Protein AF-A0A2R8CKW8-F1 (afdb_monomer)

Solvent-accessible surface area (backbone atoms only — not comparable to full-atom values): 7630 Å² total; per-residue (Å²): 138,88,80,85,85,81,87,80,80,80,76,77,75,70,68,54,71,67,57,49,49,50,51,53,51,54,49,52,49,53,52,50,63,46,51,57,50,44,55,54,57,69,72,46,52,66,69,52,35,25,52,45,25,50,66,34,74,42,70,45,85,52,44,82,55,62,63,81,80,42,52,75,66,53,48,48,35,41,51,56,27,51,53,51,50,52,52,49,52,51,55,48,50,52,52,52,50,53,60,63,63,32,67,55,52,56,33,51,50,51,19,52,51,26,49,75,73,66,37,60,66,60,17,52,50,31,50,51,52,41,68,71,74,108

Organism: NCBI:txid2100822

Secondary structure (DSSP, 8-state):
----------------HHHHHHHHHHHHHHHHHHHHHHHHHHHS-HHHHHHHHHHTT--GGGGGS-STTS-HHHHHHHHHHHHHHHHHHHHHHHHHHHHHT-HHHHHHHHHHHHHHTT-HHHHHHHHHHHHHT-

Mean predicted aligned error: 13.7 Å

Foldseek 3Di:
DDDDDDPPPPPPPDPDPVVVVVVVVVVVVVVVLLVVLQVVLVPDDLVRLLVLCVLLVHDSVCSPPRLVPDDPSSSVSSVVSVVVVVVVVVVVVVVVVVVCVPLLNVLCVQLVVCVVVVNNVSNVVSVVVSVVVD

pLDDT: mean 84.18, std 14.37, range [38.81, 97.12]

Sequence (134 aa):
MASLALISDNSTSQPHPRAAFLAARDELRGRASGLDLAELWAELAPAERRMLLASANLDADLYSRPVDEMTPVGRRAIRDAVYRMSHYAERLTDRLHQRQAHPSVALAASARAALAEGDTTAALHFLNLIEQSR

Structure (mmCIF, N/CA/C/O backbone):
data_AF-A0A2R8CKW8-F1
#
_entry.id   AF-A0A2R8CKW8-F1
#
loop_
_atom_site.group_PDB
_atom_site.id
_atom_site.type_symbol
_atom_site.label_atom_id
_atom_site.label_alt_id
_atom_site.label_comp_id
_atom_site.label_asym_id
_atom_site.label_entity_id
_atom_site.label_seq_id
_atom_site.pdbx_PDB_ins_code
_atom_site.Cartn_x
_atom_site.Cartn_y
_atom_site.Cartn_z
_atom_site.occupancy
_atom_site.B_iso_or_equiv
_atom_site.auth_seq_id
_atom_site.auth_comp_id
_atom_site.auth_asym_id
_atom_site.auth_atom_id
_atom_site.pdbx_PDB_model_num
ATOM 1 N N . MET A 1 1 ? 52.738 33.402 -43.982 1.00 44.84 1 MET A N 1
ATOM 2 C CA . MET A 1 1 ? 52.862 32.087 -43.321 1.00 44.84 1 MET A CA 1
ATOM 3 C C . MET A 1 1 ? 52.029 32.099 -42.053 1.00 44.84 1 MET A C 1
ATOM 5 O O . MET A 1 1 ? 52.514 32.497 -41.005 1.00 44.84 1 MET A O 1
ATOM 9 N N . ALA A 1 2 ? 50.746 31.768 -42.195 1.00 47.16 2 ALA A N 1
ATOM 10 C CA . ALA A 1 2 ? 49.826 31.604 -41.079 1.00 47.16 2 ALA A CA 1
ATOM 11 C C . ALA A 1 2 ? 49.943 30.176 -40.533 1.00 47.16 2 ALA A C 1
ATOM 13 O O . ALA A 1 2 ? 50.017 29.243 -41.330 1.00 47.16 2 ALA A O 1
ATOM 14 N N . SER A 1 3 ? 49.970 30.023 -39.210 1.00 38.81 3 SER A N 1
ATOM 15 C CA . SER A 1 3 ? 48.976 29.227 -38.478 1.00 38.81 3 SER A CA 1
ATOM 16 C C . SER A 1 3 ? 49.346 29.114 -36.999 1.00 38.81 3 SER A C 1
ATOM 18 O O . SER A 1 3 ? 50.400 28.607 -36.629 1.00 38.81 3 SER A O 1
ATOM 20 N N . LEU A 1 4 ? 48.426 29.644 -36.192 1.00 51.53 4 LEU A N 1
ATOM 21 C CA . LEU A 1 4 ? 48.239 29.435 -34.760 1.00 51.53 4 LEU A CA 1
ATOM 22 C C . LEU A 1 4 ? 47.893 27.968 -34.427 1.00 51.53 4 LEU A C 1
ATOM 24 O O . LEU A 1 4 ? 47.486 27.211 -35.305 1.00 51.53 4 LEU A O 1
ATOM 28 N N . ALA A 1 5 ? 47.881 27.696 -33.114 1.00 55.12 5 ALA A N 1
ATOM 29 C CA . ALA A 1 5 ? 47.387 26.516 -32.388 1.00 55.12 5 ALA A CA 1
ATOM 30 C C . ALA A 1 5 ? 48.486 25.465 -32.131 1.00 55.12 5 ALA A C 1
ATOM 32 O O . ALA A 1 5 ? 49.170 25.026 -33.041 1.00 55.12 5 ALA A O 1
ATOM 33 N N . LEU A 1 6 ? 48.762 25.059 -30.891 1.00 46.19 6 LEU A N 1
ATOM 34 C CA . LEU A 1 6 ? 47.809 24.515 -29.927 1.00 46.19 6 LEU A CA 1
ATOM 35 C C . LEU A 1 6 ? 48.268 24.767 -28.480 1.00 46.19 6 LEU A C 1
ATOM 37 O O . LEU A 1 6 ? 49.260 24.197 -28.034 1.00 46.19 6 LEU A O 1
ATOM 41 N N . ILE A 1 7 ? 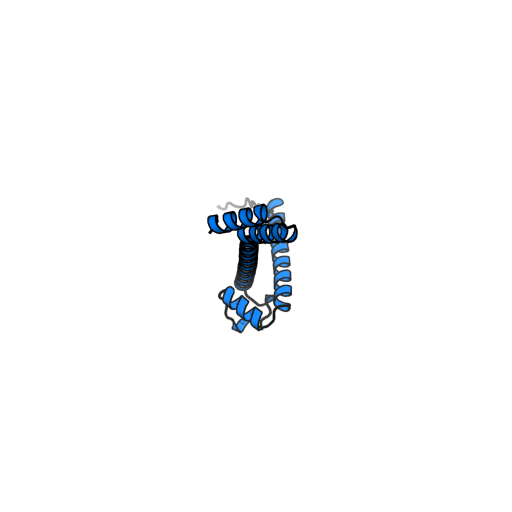47.492 25.540 -27.719 1.00 49.00 7 ILE A N 1
ATOM 42 C CA . ILE A 1 7 ? 47.391 25.338 -26.270 1.00 49.00 7 ILE A CA 1
ATOM 43 C C . ILE A 1 7 ? 46.220 24.374 -26.101 1.00 49.00 7 ILE A C 1
ATOM 45 O O . ILE A 1 7 ? 45.059 24.771 -26.157 1.00 49.00 7 ILE A O 1
ATOM 49 N N . SER A 1 8 ? 46.536 23.083 -26.018 1.00 50.12 8 SER A N 1
ATOM 50 C CA . SER A 1 8 ? 45.557 22.043 -25.722 1.00 50.12 8 SER A CA 1
ATOM 51 C C . SER A 1 8 ? 45.391 21.985 -24.209 1.00 50.12 8 SER A C 1
ATOM 53 O O . SER A 1 8 ? 46.095 21.248 -23.523 1.00 50.12 8 SER A O 1
ATOM 55 N N . ASP A 1 9 ? 44.486 22.806 -23.686 1.00 46.28 9 ASP A N 1
ATOM 56 C CA . ASP A 1 9 ? 44.046 22.733 -22.297 1.00 46.28 9 ASP A CA 1
ATOM 57 C C . ASP A 1 9 ? 43.113 21.518 -22.154 1.00 46.28 9 ASP A C 1
ATOM 59 O O . ASP A 1 9 ? 41.892 21.606 -22.276 1.00 46.28 9 ASP A O 1
ATOM 63 N N . ASN A 1 10 ? 43.704 20.327 -22.011 1.00 51.78 10 ASN A N 1
ATOM 64 C CA . ASN A 1 10 ? 42.971 19.093 -21.732 1.00 51.78 10 ASN A CA 1
ATOM 65 C C . ASN A 1 10 ? 42.643 19.027 -20.236 1.00 51.78 10 ASN A C 1
ATOM 67 O O . ASN A 1 10 ? 43.155 18.189 -19.494 1.00 51.78 10 ASN A O 1
ATOM 71 N N . SER A 1 11 ? 41.794 19.947 -19.791 1.00 49.16 11 SER A N 1
ATOM 72 C CA . SER A 1 11 ? 41.218 19.939 -18.454 1.00 49.16 11 SER A CA 1
ATOM 73 C C . SER A 1 11 ? 40.088 18.908 -18.398 1.00 49.16 11 SER A C 1
ATOM 75 O O . SER A 1 11 ? 38.905 19.238 -18.462 1.00 49.16 11 SER A O 1
ATOM 77 N N . THR A 1 12 ? 40.434 17.624 -18.275 1.00 54.72 12 THR A N 1
ATOM 78 C CA . THR A 1 12 ? 39.478 16.605 -17.822 1.00 54.72 12 THR A CA 1
ATOM 79 C C . THR A 1 12 ? 39.121 16.920 -16.372 1.00 54.72 12 THR A C 1
ATOM 81 O O . THR A 1 12 ? 39.841 16.523 -15.454 1.00 54.72 12 THR A O 1
ATOM 84 N N . SER A 1 13 ? 38.038 17.672 -16.153 1.00 58.31 13 SER A N 1
ATOM 85 C CA . SER A 1 13 ? 37.461 17.870 -14.824 1.00 58.31 13 SER A CA 1
ATOM 86 C C . SER A 1 13 ? 37.096 16.509 -14.244 1.00 58.31 13 SER A C 1
ATOM 88 O O . SER A 1 13 ? 36.042 15.953 -14.554 1.00 58.31 13 SER A O 1
ATOM 90 N N . GLN A 1 14 ? 37.967 15.960 -13.395 1.00 61.06 14 GLN A N 1
ATOM 91 C CA . GLN A 1 14 ? 37.558 14.883 -12.508 1.00 61.06 14 GLN A CA 1
ATOM 92 C C . GLN A 1 14 ? 36.349 15.388 -11.712 1.00 61.06 14 GLN A C 1
ATOM 94 O O . GLN A 1 14 ? 36.413 16.488 -11.149 1.00 61.06 14 GLN A O 1
ATOM 99 N N . PRO A 1 15 ? 35.233 14.638 -11.675 1.00 64.25 15 PRO A N 1
ATOM 100 C CA . PRO A 1 15 ? 34.104 15.025 -10.852 1.00 64.25 15 PRO A CA 1
ATOM 101 C C . PRO A 1 15 ? 34.595 15.164 -9.413 1.00 64.25 15 PRO A C 1
ATOM 103 O O . PRO A 1 15 ? 35.251 14.267 -8.884 1.00 64.25 15 PRO A O 1
ATOM 106 N N . HIS A 1 16 ? 34.297 16.308 -8.791 1.00 78.62 16 HIS A N 1
ATOM 107 C CA . HIS A 1 16 ? 34.651 16.581 -7.401 1.00 78.62 16 HIS A CA 1
ATOM 108 C C . HIS A 1 16 ? 34.298 15.353 -6.534 1.00 78.62 16 HIS A C 1
ATOM 110 O O . HIS A 1 16 ? 33.195 14.825 -6.700 1.00 78.62 16 HIS A O 1
ATOM 116 N N . PRO A 1 17 ? 35.149 14.898 -5.595 1.00 83.38 17 PRO A N 1
ATOM 117 C CA . PRO A 1 17 ? 34.963 13.627 -4.878 1.00 83.38 17 PRO A CA 1
ATOM 118 C C . PRO A 1 17 ? 33.559 13.429 -4.282 1.00 83.38 17 PRO A C 1
ATOM 120 O O . PRO A 1 17 ? 32.991 12.340 -4.321 1.00 83.38 17 PRO A O 1
ATOM 123 N N . ARG A 1 18 ? 32.943 14.520 -3.806 1.00 81.69 18 ARG A N 1
ATOM 124 C CA . ARG A 1 18 ? 31.542 14.547 -3.354 1.00 81.69 18 ARG A CA 1
ATOM 125 C C . ARG A 1 18 ? 30.528 14.202 -4.454 1.00 81.69 18 ARG A C 1
ATOM 127 O O . ARG A 1 18 ? 29.594 13.460 -4.184 1.00 81.69 18 ARG A O 1
ATOM 134 N N . ALA A 1 19 ? 30.675 14.744 -5.660 1.00 87.88 19 ALA A N 1
ATOM 135 C CA . ALA A 1 19 ? 29.780 14.464 -6.783 1.00 87.88 19 ALA A CA 1
ATOM 136 C C . ALA A 1 19 ? 29.885 12.997 -7.226 1.00 87.88 19 ALA A C 1
ATOM 138 O O . ALA A 1 19 ? 28.859 12.353 -7.423 1.00 87.88 19 ALA A O 1
ATOM 139 N N . ALA A 1 20 ? 31.104 12.450 -7.288 1.00 82.12 20 ALA A N 1
ATOM 140 C CA . ALA A 1 20 ? 31.323 11.033 -7.579 1.00 82.12 20 ALA A CA 1
ATOM 141 C C . ALA A 1 20 ? 30.687 10.120 -6.512 1.00 82.12 20 ALA A C 1
ATOM 143 O O . ALA A 1 20 ? 29.999 9.159 -6.848 1.00 82.12 20 ALA A O 1
ATOM 144 N N . PHE A 1 21 ? 30.836 10.460 -5.227 1.00 86.00 21 PHE A N 1
ATOM 145 C CA . PHE A 1 21 ? 30.184 9.735 -4.133 1.00 86.00 21 PHE A CA 1
ATOM 146 C C . PHE A 1 21 ? 28.652 9.801 -4.206 1.00 86.00 21 PHE A C 1
ATOM 148 O O . PHE A 1 21 ? 27.986 8.785 -4.022 1.00 86.00 21 PHE A O 1
ATOM 155 N N . LEU A 1 22 ? 28.079 10.979 -4.477 1.00 87.44 22 LEU A N 1
ATOM 156 C CA . LEU A 1 22 ? 26.628 11.132 -4.620 1.00 87.44 22 LEU A CA 1
ATOM 157 C C . LEU A 1 22 ? 26.097 10.304 -5.795 1.00 87.44 22 LEU A C 1
ATOM 159 O O . LEU A 1 22 ? 25.103 9.608 -5.620 1.00 87.44 22 LEU A O 1
ATOM 163 N N . ALA A 1 23 ? 26.795 10.301 -6.933 1.00 87.31 23 ALA A N 1
ATOM 164 C CA . ALA A 1 23 ? 26.438 9.475 -8.082 1.00 87.31 23 ALA A CA 1
ATOM 165 C C . ALA A 1 23 ? 26.470 7.974 -7.746 1.00 87.31 23 ALA A C 1
ATOM 167 O O . ALA A 1 23 ? 25.498 7.272 -8.011 1.00 87.31 23 ALA A O 1
ATOM 168 N N . ALA A 1 24 ? 27.532 7.495 -7.089 1.00 83.00 24 ALA A N 1
ATOM 169 C CA . ALA A 1 24 ? 27.638 6.098 -6.664 1.00 83.00 24 ALA A CA 1
ATOM 170 C C . ALA A 1 24 ? 26.548 5.717 -5.647 1.00 83.00 24 ALA A C 1
ATOM 172 O O . ALA A 1 24 ? 25.959 4.640 -5.718 1.00 83.00 24 ALA A O 1
ATOM 173 N N . ARG A 1 25 ? 26.235 6.613 -4.705 1.00 88.00 25 ARG A N 1
ATOM 174 C CA . ARG A 1 25 ? 25.150 6.409 -3.740 1.00 88.00 25 ARG A CA 1
ATOM 175 C C . ARG A 1 25 ? 23.796 6.319 -4.438 1.00 88.00 25 ARG A C 1
ATOM 177 O O . ARG A 1 25 ? 22.993 5.459 -4.085 1.00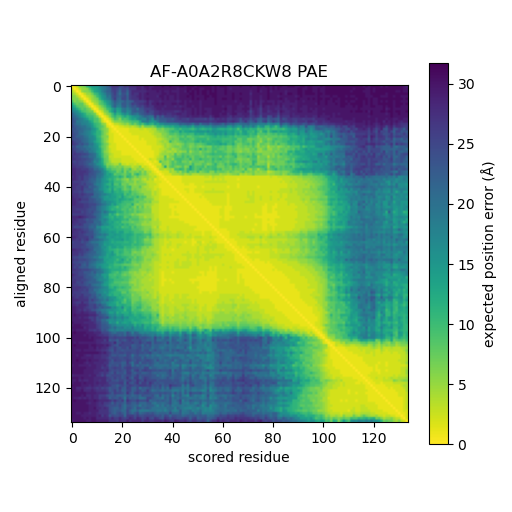 88.00 25 ARG A O 1
ATOM 184 N N . ASP A 1 26 ? 23.533 7.207 -5.386 1.00 86.44 26 ASP A N 1
ATOM 185 C CA . ASP A 1 26 ? 22.265 7.247 -6.109 1.00 86.44 26 ASP A CA 1
ATOM 186 C C . ASP A 1 26 ? 22.124 6.024 -7.034 1.00 86.44 26 ASP A C 1
ATOM 188 O O . ASP A 1 26 ? 21.039 5.448 -7.124 1.00 86.44 26 ASP A O 1
ATOM 192 N N . GLU A 1 27 ? 23.225 5.544 -7.618 1.00 83.62 27 GLU A N 1
ATOM 193 C CA . GLU A 1 27 ? 23.284 4.277 -8.351 1.00 83.62 27 GLU A CA 1
ATOM 194 C C . GLU A 1 27 ? 22.968 3.075 -7.449 1.00 83.62 27 GLU A C 1
ATOM 196 O O . GLU A 1 27 ? 22.079 2.281 -7.765 1.00 83.62 27 GLU A O 1
ATOM 201 N N . LEU A 1 28 ? 23.654 2.943 -6.308 1.00 80.44 28 LEU A N 1
ATOM 202 C CA . LEU A 1 28 ? 23.425 1.851 -5.357 1.00 80.44 28 LEU A CA 1
ATOM 203 C C . LEU A 1 28 ? 21.994 1.867 -4.817 1.00 80.44 28 LEU A C 1
ATOM 205 O O . LEU A 1 28 ? 21.350 0.821 -4.749 1.00 80.44 28 LEU A O 1
ATOM 209 N N . ARG A 1 29 ? 21.468 3.055 -4.500 1.00 77.31 29 ARG A N 1
ATOM 210 C CA . ARG A 1 29 ? 20.064 3.235 -4.117 1.00 77.31 29 ARG A CA 1
ATOM 211 C C . ARG A 1 29 ? 19.127 2.801 -5.241 1.00 77.31 29 ARG A C 1
ATOM 213 O O . ARG A 1 29 ? 18.158 2.104 -4.973 1.00 77.31 29 ARG A O 1
ATOM 220 N N . GLY A 1 30 ? 19.422 3.163 -6.488 1.00 76.56 30 GLY A N 1
ATOM 221 C CA . GLY A 1 30 ? 18.646 2.740 -7.652 1.00 76.56 30 GLY A CA 1
ATOM 222 C C . GLY A 1 30 ? 18.599 1.219 -7.822 1.00 76.56 30 GLY A C 1
ATOM 223 O O . GLY A 1 30 ? 17.530 0.682 -8.114 1.00 76.56 30 GLY A O 1
ATOM 224 N N . ARG A 1 31 ? 19.725 0.527 -7.595 1.00 72.31 31 ARG A N 1
ATOM 225 C CA . ARG A 1 31 ? 19.805 -0.944 -7.624 1.00 72.31 31 ARG A CA 1
ATOM 226 C C . ARG A 1 31 ? 19.001 -1.576 -6.488 1.00 72.31 31 ARG A C 1
ATOM 228 O O . ARG A 1 31 ? 18.165 -2.429 -6.764 1.00 72.31 31 ARG A O 1
ATOM 235 N N . ALA A 1 32 ? 19.197 -1.116 -5.250 1.00 67.50 32 ALA A N 1
ATOM 236 C CA . ALA A 1 32 ? 18.470 -1.618 -4.081 1.00 67.50 32 ALA A CA 1
ATOM 237 C C . ALA A 1 32 ? 16.950 -1.442 -4.244 1.00 67.50 32 ALA A C 1
ATOM 239 O O . ALA A 1 32 ? 16.208 -2.412 -4.199 1.00 67.50 32 ALA A O 1
ATOM 240 N N . SER A 1 33 ? 16.493 -0.243 -4.618 1.00 74.56 33 SER A N 1
ATOM 241 C CA . SER A 1 33 ? 15.071 0.020 -4.892 1.00 74.56 33 SER A CA 1
ATOM 242 C C . SER A 1 33 ? 14.517 -0.712 -6.125 1.00 74.56 33 SER A C 1
ATOM 244 O O . SER A 1 33 ? 13.313 -0.657 -6.395 1.00 74.56 33 SER A O 1
ATOM 246 N N . GLY A 1 34 ? 15.378 -1.295 -6.959 1.00 77.12 34 GLY A N 1
ATOM 247 C CA . GLY A 1 34 ? 14.992 -2.214 -8.027 1.00 77.12 34 GLY A CA 1
ATOM 248 C C . GLY A 1 34 ? 14.751 -3.624 -7.495 1.00 77.12 34 GLY A C 1
ATOM 249 O O . GLY A 1 34 ? 13.730 -4.214 -7.835 1.00 77.12 34 GLY A O 1
ATOM 250 N N . LEU A 1 35 ? 15.652 -4.113 -6.638 1.00 72.19 35 LEU A N 1
ATOM 251 C CA . LEU A 1 35 ? 15.551 -5.416 -5.974 1.00 72.19 35 LEU A CA 1
ATOM 252 C C . LEU A 1 35 ? 14.315 -5.488 -5.071 1.00 72.19 35 LEU A C 1
ATOM 254 O O . LEU A 1 35 ? 13.494 -6.377 -5.271 1.00 72.19 35 LEU A O 1
ATOM 258 N N . ASP A 1 36 ? 14.097 -4.485 -4.213 1.00 86.62 36 ASP A N 1
ATOM 259 C CA . ASP A 1 36 ? 12.929 -4.435 -3.315 1.00 86.62 36 ASP A CA 1
ATOM 260 C C . ASP A 1 36 ? 11.602 -4.504 -4.093 1.00 86.62 36 ASP A C 1
ATOM 262 O O . ASP A 1 36 ? 10.636 -5.146 -3.684 1.00 86.62 36 ASP A O 1
ATOM 266 N N . LEU A 1 37 ? 11.545 -3.835 -5.252 1.00 91.12 37 LEU A N 1
ATOM 267 C CA . LEU A 1 37 ? 10.351 -3.838 -6.093 1.00 91.12 37 LEU A CA 1
ATOM 268 C C . LEU A 1 37 ? 10.149 -5.189 -6.791 1.00 91.12 37 LEU A C 1
ATOM 270 O O . LEU A 1 37 ? 9.007 -5.601 -6.974 1.00 91.12 37 LEU A O 1
ATOM 274 N N . ALA A 1 38 ? 11.228 -5.856 -7.203 1.00 92.75 38 ALA A N 1
ATOM 275 C CA . ALA A 1 38 ? 11.161 -7.175 -7.823 1.00 92.75 38 ALA A CA 1
ATOM 276 C C . ALA A 1 38 ? 10.693 -8.247 -6.836 1.00 92.75 38 ALA A C 1
ATOM 278 O O . ALA A 1 38 ? 9.836 -9.055 -7.194 1.00 92.75 38 ALA A O 1
ATOM 279 N N . GLU A 1 39 ? 11.193 -8.207 -5.602 1.00 92.50 39 GLU A N 1
ATOM 280 C CA . GLU A 1 39 ? 10.763 -9.092 -4.516 1.00 92.50 39 GLU A CA 1
ATOM 281 C C . GLU A 1 39 ? 9.277 -8.895 -4.206 1.00 92.50 39 GLU A C 1
ATOM 283 O O . GLU A 1 39 ? 8.498 -9.840 -4.331 1.00 92.50 39 GLU A O 1
ATOM 288 N N . LEU A 1 40 ? 8.851 -7.650 -3.954 1.00 92.44 40 LEU A N 1
ATOM 289 C CA . LEU A 1 40 ? 7.437 -7.333 -3.741 1.00 92.44 40 LEU A CA 1
ATOM 290 C C . LEU A 1 40 ? 6.572 -7.804 -4.917 1.00 92.44 40 LEU A C 1
ATOM 292 O O . LEU A 1 40 ? 5.526 -8.417 -4.727 1.00 92.44 40 LEU A O 1
ATOM 296 N N . TRP A 1 41 ? 6.996 -7.531 -6.153 1.00 95.19 41 TRP A N 1
ATOM 297 C CA . TRP A 1 41 ? 6.242 -7.930 -7.339 1.00 95.19 41 TRP A CA 1
ATOM 298 C C . TRP A 1 41 ? 6.075 -9.449 -7.438 1.00 95.19 41 TRP A C 1
ATOM 300 O O . TRP A 1 41 ? 4.999 -9.920 -7.816 1.00 95.19 41 TRP A O 1
ATOM 310 N N . ALA A 1 42 ? 7.111 -10.216 -7.091 1.00 94.38 42 ALA A N 1
ATOM 311 C CA . ALA A 1 42 ? 7.081 -11.673 -7.099 1.00 94.38 42 ALA A CA 1
ATOM 312 C C . ALA A 1 42 ? 6.076 -12.243 -6.085 1.00 94.38 42 ALA A C 1
ATOM 314 O O . ALA A 1 42 ? 5.402 -13.220 -6.409 1.00 94.38 42 ALA A O 1
ATOM 315 N N . GLU A 1 43 ? 5.923 -11.602 -4.925 1.00 94.88 43 GLU A N 1
ATOM 316 C CA . GLU A 1 43 ? 4.987 -12.009 -3.866 1.00 94.88 43 GLU A CA 1
ATOM 317 C C . GLU A 1 43 ? 3.518 -11.709 -4.195 1.00 94.88 43 GLU A C 1
ATOM 319 O O . GLU A 1 43 ? 2.626 -12.433 -3.752 1.00 94.88 43 GLU A O 1
ATOM 324 N N . LEU A 1 44 ? 3.249 -10.675 -4.999 1.00 95.50 44 LEU A N 1
ATOM 325 C CA . LEU A 1 44 ? 1.882 -10.280 -5.346 1.00 95.50 44 LEU A CA 1
ATOM 326 C C . LEU A 1 44 ? 1.190 -11.302 -6.258 1.00 95.50 44 LEU A C 1
ATOM 328 O O . LEU A 1 44 ? 1.709 -11.692 -7.312 1.00 95.50 44 LEU A O 1
ATOM 332 N N . ALA A 1 45 ? -0.053 -11.638 -5.923 1.00 96.31 45 ALA A N 1
ATOM 333 C CA . ALA A 1 45 ? -0.933 -12.426 -6.769 1.00 96.31 45 ALA A CA 1
ATOM 334 C C . ALA A 1 45 ? -1.317 -11.655 -8.053 1.00 96.31 45 ALA A C 1
ATOM 336 O O . ALA A 1 45 ? -1.357 -10.420 -8.067 1.00 96.31 45 ALA A O 1
ATOM 337 N N . PRO A 1 46 ? -1.702 -12.344 -9.147 1.00 95.62 46 PRO A N 1
ATOM 338 C CA . PRO A 1 46 ? -2.070 -11.688 -10.406 1.00 95.62 46 PRO A CA 1
ATOM 339 C C . PRO A 1 46 ? -3.154 -10.607 -10.279 1.00 95.62 46 PRO A C 1
ATOM 341 O O . PRO A 1 46 ? -3.111 -9.600 -10.981 1.00 95.62 46 PRO A O 1
ATOM 344 N N . ALA A 1 47 ? -4.136 -10.800 -9.395 1.00 96.06 47 ALA A N 1
ATOM 345 C CA . ALA A 1 47 ? -5.179 -9.805 -9.148 1.00 96.06 47 ALA A CA 1
ATOM 346 C C . ALA A 1 47 ? -4.619 -8.530 -8.492 1.00 96.06 47 ALA A C 1
ATOM 348 O O . ALA A 1 47 ? -4.973 -7.422 -8.893 1.00 96.06 47 ALA A O 1
ATOM 349 N N . GLU A 1 48 ? -3.699 -8.682 -7.542 1.00 95.69 48 GLU A N 1
ATOM 350 C CA . GLU A 1 48 ? -3.060 -7.571 -6.835 1.00 95.69 48 GLU A CA 1
ATOM 351 C C . GLU A 1 48 ? -2.132 -6.791 -7.765 1.00 95.69 48 GLU A C 1
ATOM 353 O O . GLU A 1 48 ? -2.155 -5.561 -7.768 1.00 95.69 48 GLU A O 1
ATOM 358 N N . ARG A 1 49 ? -1.398 -7.488 -8.643 1.00 96.81 49 ARG A N 1
ATOM 359 C CA . ARG A 1 49 ? -0.592 -6.853 -9.696 1.00 96.81 49 ARG A CA 1
ATOM 360 C C . ARG A 1 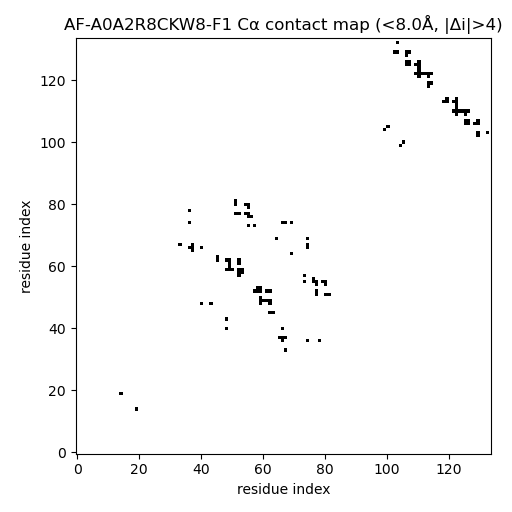49 ? -1.446 -5.998 -10.629 1.00 96.81 49 ARG A C 1
ATOM 362 O O . ARG A 1 49 ? -1.081 -4.860 -10.904 1.00 96.81 49 ARG A O 1
ATOM 369 N N . ARG A 1 50 ? -2.605 -6.497 -11.079 1.00 97.12 50 ARG A N 1
ATOM 370 C CA . ARG A 1 50 ? -3.540 -5.713 -11.913 1.00 97.12 50 ARG A CA 1
ATOM 371 C C . ARG A 1 50 ? -4.057 -4.475 -11.186 1.00 97.12 50 ARG A C 1
ATOM 373 O O . ARG A 1 50 ? -4.082 -3.395 -11.769 1.00 97.12 50 ARG A O 1
ATOM 380 N N . MET A 1 51 ? -4.434 -4.617 -9.915 1.00 96.00 51 MET A N 1
ATOM 381 C CA . MET A 1 51 ? -4.863 -3.486 -9.088 1.00 96.00 51 MET A CA 1
ATOM 382 C C . MET A 1 51 ? -3.747 -2.444 -8.943 1.00 96.00 51 MET A C 1
ATOM 384 O O . MET A 1 51 ? -3.995 -1.245 -9.075 1.00 96.00 51 MET A O 1
ATOM 388 N N . LEU A 1 52 ? -2.514 -2.892 -8.707 1.00 95.38 52 LEU A N 1
ATOM 389 C CA . LEU A 1 52 ? -1.364 -2.011 -8.558 1.00 95.38 52 LEU A CA 1
ATOM 390 C C . LEU A 1 52 ? -1.033 -1.277 -9.865 1.00 95.38 52 LEU A C 1
ATOM 392 O O . LEU A 1 52 ? -0.788 -0.072 -9.837 1.00 95.38 52 LEU A O 1
ATOM 396 N N . LEU A 1 53 ? -1.098 -1.964 -11.010 1.00 97.12 53 LEU A N 1
ATOM 397 C CA . LEU A 1 53 ? -0.938 -1.357 -12.337 1.00 97.12 53 LEU A CA 1
ATOM 398 C C . LEU A 1 53 ? -2.010 -0.302 -12.609 1.00 97.12 53 LEU A C 1
ATOM 400 O O . LEU A 1 53 ? -1.675 0.810 -13.012 1.00 97.12 53 LEU A O 1
ATOM 404 N N . ALA A 1 54 ? -3.274 -0.599 -12.301 1.00 96.31 54 ALA A N 1
ATOM 405 C CA . ALA A 1 54 ? -4.360 0.369 -12.424 1.00 96.31 54 ALA A CA 1
ATOM 406 C C . ALA A 1 54 ? -4.127 1.605 -11.532 1.00 96.31 54 ALA A C 1
ATOM 408 O O . ALA A 1 54 ? -4.272 2.737 -11.988 1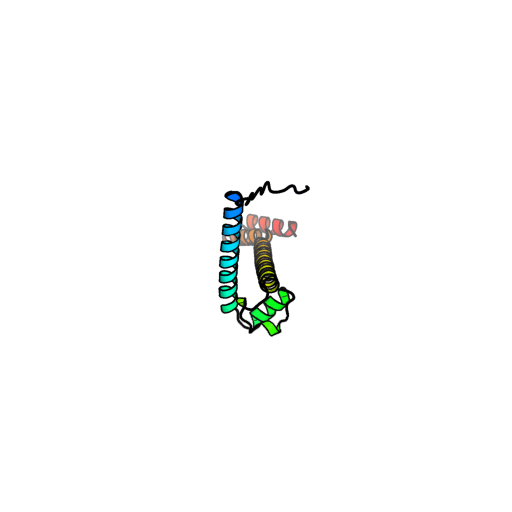.00 96.31 54 ALA A O 1
ATOM 409 N N . SER A 1 55 ? -3.683 1.409 -10.285 1.00 95.00 55 SER A N 1
ATOM 410 C CA . SER A 1 55 ? -3.319 2.498 -9.358 1.00 95.00 55 SER A CA 1
ATOM 411 C C . SER A 1 55 ? -2.119 3.327 -9.844 1.00 95.00 55 SER A C 1
ATOM 413 O O . SER A 1 55 ? -2.023 4.529 -9.572 1.00 95.00 55 SER A O 1
ATOM 415 N N . ALA A 1 56 ? -1.210 2.705 -10.596 1.00 96.12 56 ALA A N 1
ATOM 416 C CA . ALA A 1 56 ? -0.085 3.353 -11.263 1.00 96.12 56 ALA A CA 1
ATOM 417 C C . ALA A 1 56 ? -0.460 4.006 -12.609 1.00 96.12 56 ALA A C 1
ATOM 419 O O . ALA A 1 56 ? 0.408 4.606 -13.241 1.00 96.12 56 ALA A O 1
ATOM 420 N N . ASN A 1 57 ? -1.728 3.920 -13.034 1.00 96.75 57 ASN A N 1
ATOM 421 C CA . ASN A 1 57 ? -2.209 4.345 -14.352 1.00 96.75 57 ASN A CA 1
ATOM 422 C 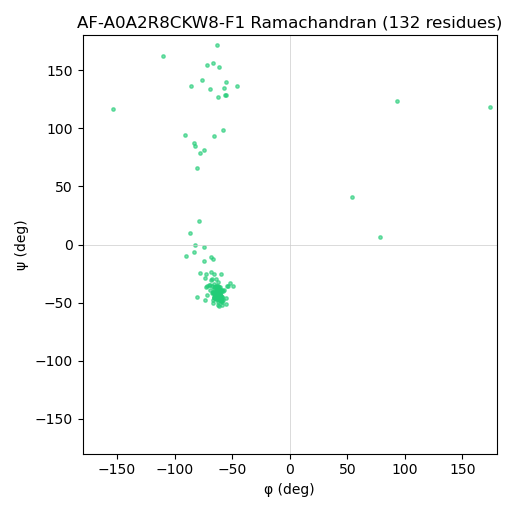C . ASN A 1 57 ? -1.423 3.696 -15.510 1.00 96.75 57 ASN A C 1
ATOM 424 O O . ASN A 1 57 ? -1.063 4.348 -16.491 1.00 96.75 57 ASN A O 1
ATOM 428 N N . LEU A 1 58 ? -1.114 2.409 -15.352 1.00 96.12 58 LEU A N 1
ATOM 429 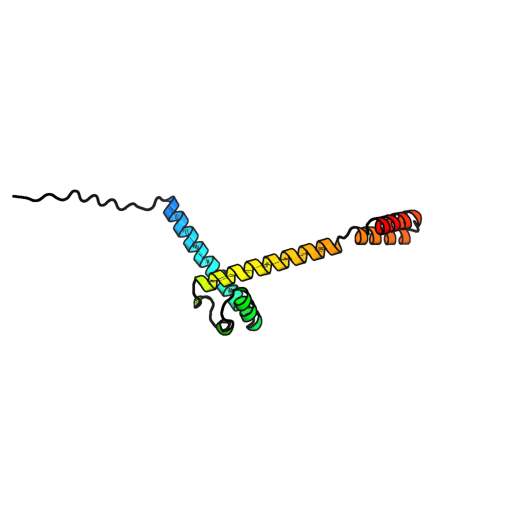C CA . LEU A 1 58 ? -0.470 1.557 -16.345 1.00 96.12 58 LEU A CA 1
ATOM 430 C C . LEU A 1 58 ? -1.468 0.524 -16.874 1.00 96.12 58 LEU A C 1
ATOM 432 O O . LEU A 1 58 ? -2.488 0.241 -16.247 1.00 96.12 58 LEU A O 1
ATOM 436 N N . ASP A 1 59 ? -1.143 -0.058 -18.024 1.00 95.62 59 ASP A N 1
ATOM 437 C CA . ASP A 1 59 ? -1.931 -1.135 -18.614 1.00 95.62 59 ASP A CA 1
ATOM 438 C C . ASP A 1 59 ? -1.959 -2.365 -17.688 1.00 95.62 59 ASP A C 1
ATOM 440 O O . ASP A 1 59 ? -0.916 -2.867 -17.256 1.00 95.62 59 ASP A O 1
ATOM 444 N N . ALA A 1 60 ? -3.165 -2.842 -17.375 1.00 92.50 60 ALA A N 1
ATOM 445 C CA . ALA A 1 60 ? -3.389 -3.980 -16.493 1.00 92.50 60 ALA A CA 1
ATOM 446 C C . ALA A 1 60 ? -2.908 -5.301 -17.108 1.00 92.50 60 ALA A C 1
ATOM 448 O O . ALA A 1 60 ? -2.567 -6.218 -16.357 1.00 92.50 60 ALA A O 1
ATOM 449 N N . ASP A 1 61 ? -2.808 -5.399 -18.437 1.00 92.75 61 ASP A N 1
ATOM 450 C CA . ASP A 1 61 ? -2.333 -6.601 -19.134 1.00 92.75 61 ASP A CA 1
ATOM 451 C C . ASP A 1 61 ? -0.837 -6.871 -18.897 1.00 92.75 61 ASP A C 1
ATOM 453 O O . ASP A 1 61 ? -0.337 -7.968 -19.148 1.00 92.75 61 ASP A O 1
ATOM 457 N N . LEU A 1 62 ? -0.117 -5.913 -18.303 1.00 93.62 62 LEU A N 1
ATOM 458 C CA . LEU A 1 62 ? 1.277 -6.069 -17.887 1.00 93.62 62 LEU A CA 1
ATOM 459 C C . LEU A 1 62 ? 1.448 -6.930 -16.622 1.00 93.62 62 LEU A C 1
ATOM 461 O O . LEU A 1 62 ? 2.581 -7.166 -16.210 1.00 93.62 62 LEU A O 1
ATOM 465 N N . TYR A 1 63 ? 0.369 -7.415 -15.996 1.00 94.50 63 TYR A N 1
ATOM 466 C CA . TYR A 1 63 ? 0.419 -8.124 -14.705 1.00 94.50 63 TYR A CA 1
ATOM 467 C C . TYR A 1 63 ? 1.282 -9.398 -14.710 1.00 94.50 63 TYR A C 1
ATOM 469 O O . TYR A 1 63 ? 1.759 -9.831 -13.658 1.00 94.50 63 TYR A O 1
ATOM 477 N N . SER A 1 64 ? 1.452 -10.026 -15.875 1.00 94.62 64 SER A N 1
ATOM 478 C CA . SER A 1 64 ? 2.275 -11.226 -16.038 1.00 94.62 64 SER A CA 1
ATOM 479 C C . SER A 1 64 ? 3.729 -10.913 -16.379 1.00 94.62 64 SER A C 1
ATOM 481 O O . SER A 1 64 ? 4.547 -11.830 -16.376 1.00 94.62 64 SER A O 1
ATOM 483 N N . ARG A 1 65 ? 4.063 -9.654 -16.693 1.00 94.00 65 ARG A N 1
ATOM 484 C CA . ARG A 1 65 ? 5.433 -9.271 -17.039 1.00 94.00 65 ARG A CA 1
ATOM 485 C C . ARG A 1 65 ? 6.307 -9.177 -15.784 1.00 94.00 65 ARG A C 1
ATOM 487 O O . ARG A 1 65 ? 5.839 -8.676 -14.753 1.00 94.00 65 ARG A O 1
ATOM 494 N N . PRO A 1 66 ? 7.571 -9.618 -15.864 1.00 92.19 66 PRO A N 1
ATOM 495 C CA . PRO A 1 66 ? 8.581 -9.283 -14.871 1.00 92.19 66 PRO A CA 1
ATOM 496 C C . PRO A 1 66 ? 8.708 -7.760 -14.716 1.00 92.19 66 PRO A C 1
ATOM 498 O O . PRO A 1 66 ? 8.614 -7.008 -15.689 1.00 92.19 66 PRO A O 1
ATOM 501 N N . VAL A 1 67 ? 8.874 -7.276 -13.484 1.00 92.19 67 VAL A N 1
ATOM 502 C CA . VAL A 1 67 ? 8.892 -5.826 -13.218 1.00 92.19 67 VAL A CA 1
ATOM 503 C C . VAL A 1 67 ? 10.178 -5.154 -13.712 1.00 92.19 67 VAL A C 1
ATOM 505 O O . VAL A 1 67 ? 10.180 -3.966 -14.028 1.00 92.19 67 VAL A O 1
ATOM 508 N N . ASP A 1 68 ? 11.272 -5.902 -13.820 1.00 90.00 68 ASP A N 1
ATOM 509 C CA . ASP A 1 68 ? 12.558 -5.479 -14.378 1.00 90.00 68 ASP A CA 1
ATOM 510 C C . ASP A 1 68 ? 12.493 -5.227 -15.893 1.00 90.00 68 ASP A C 1
ATOM 512 O O . ASP A 1 68 ? 13.140 -4.295 -16.377 1.00 90.00 68 ASP A O 1
ATOM 516 N N . GLU A 1 69 ? 11.630 -5.951 -16.611 1.00 92.94 69 GLU A N 1
ATOM 517 C CA . GLU A 1 69 ? 11.327 -5.713 -18.030 1.00 92.94 69 GLU A CA 1
ATOM 518 C C . GLU A 1 69 ? 10.439 -4.479 -18.266 1.00 92.94 69 GLU A C 1
ATOM 520 O O . GLU A 1 69 ? 10.323 -3.984 -19.391 1.00 92.94 69 GLU A O 1
ATOM 525 N N . MET A 1 70 ? 9.806 -3.938 -17.221 1.00 92.25 70 MET A N 1
ATOM 526 C CA . MET A 1 70 ? 9.029 -2.704 -17.340 1.00 92.25 70 MET A CA 1
ATOM 527 C C . MET A 1 70 ? 9.942 -1.493 -17.528 1.00 92.25 70 MET A C 1
ATOM 529 O O . MET A 1 70 ? 11.081 -1.463 -17.069 1.00 92.25 70 MET A O 1
ATOM 533 N N . THR A 1 71 ? 9.433 -0.435 -18.158 1.00 92.50 71 THR A N 1
ATOM 534 C CA . THR A 1 71 ? 10.220 0.790 -18.348 1.00 92.50 71 THR A CA 1
ATOM 535 C C . THR A 1 71 ? 10.609 1.416 -16.998 1.00 92.50 71 THR A C 1
ATOM 537 O O . THR A 1 71 ? 9.869 1.282 -16.017 1.00 92.50 71 THR A O 1
ATOM 540 N N . PRO A 1 72 ? 11.729 2.163 -16.907 1.00 89.88 72 PRO A N 1
ATOM 541 C CA . PRO A 1 72 ? 12.105 2.858 -15.672 1.00 89.88 72 PRO A CA 1
ATOM 542 C C . PRO A 1 72 ? 11.003 3.781 -15.131 1.00 89.88 72 PRO A C 1
ATOM 544 O O . PRO A 1 72 ? 10.806 3.871 -13.919 1.00 89.88 72 PRO A O 1
ATOM 547 N N . VAL A 1 73 ? 10.257 4.426 -16.037 1.00 91.19 73 VAL A N 1
ATOM 548 C CA . VAL A 1 73 ? 9.092 5.258 -15.707 1.00 91.19 73 VAL A CA 1
ATOM 549 C C . VAL A 1 73 ? 7.964 4.407 -15.124 1.00 91.19 73 VAL A C 1
ATOM 551 O O . VAL A 1 73 ? 7.422 4.770 -14.084 1.00 91.19 73 VAL A O 1
ATOM 554 N N . GLY A 1 74 ? 7.662 3.253 -15.726 1.00 93.50 74 GLY A N 1
ATOM 555 C CA . GLY A 1 74 ? 6.662 2.312 -15.215 1.00 93.50 74 GLY A CA 1
ATOM 556 C C . GLY A 1 74 ? 7.012 1.790 -13.822 1.00 93.50 74 GLY A C 1
ATOM 557 O O . GLY A 1 74 ? 6.200 1.891 -12.906 1.00 93.50 74 GLY A O 1
ATOM 558 N N . ARG A 1 75 ? 8.259 1.348 -13.606 1.00 94.31 75 ARG A N 1
ATOM 559 C CA . ARG A 1 75 ? 8.731 0.923 -12.276 1.00 94.31 75 ARG A CA 1
ATOM 560 C C . ARG A 1 75 ? 8.592 2.030 -11.235 1.00 94.31 75 ARG A C 1
ATOM 562 O O . ARG A 1 75 ? 8.218 1.765 -10.097 1.00 94.31 75 ARG A O 1
ATOM 569 N N . ARG A 1 76 ? 8.885 3.280 -11.605 1.00 92.31 76 ARG A N 1
ATOM 570 C CA . ARG A 1 76 ? 8.690 4.426 -10.710 1.00 92.31 76 ARG A CA 1
ATOM 571 C C . ARG A 1 76 ? 7.212 4.664 -10.398 1.00 92.31 76 ARG A C 1
ATOM 573 O O . ARG A 1 76 ? 6.886 4.806 -9.227 1.00 92.31 76 ARG A O 1
ATOM 580 N N . ALA A 1 77 ? 6.339 4.637 -11.402 1.00 94.75 77 ALA A N 1
ATOM 581 C CA . ALA A 1 77 ? 4.899 4.793 -11.206 1.00 94.75 77 ALA A CA 1
ATOM 582 C C . ALA A 1 77 ? 4.322 3.718 -10.269 1.00 94.75 77 ALA A C 1
ATOM 584 O O . ALA A 1 77 ? 3.505 4.035 -9.404 1.00 94.75 77 ALA A O 1
ATOM 585 N N . ILE A 1 78 ? 4.802 2.474 -10.383 1.00 94.69 78 ILE A N 1
ATOM 586 C CA . ILE A 1 78 ? 4.437 1.377 -9.478 1.00 94.69 78 ILE A CA 1
ATOM 587 C C . ILE A 1 78 ? 4.880 1.684 -8.044 1.00 94.69 78 ILE A C 1
ATOM 589 O O . ILE A 1 78 ? 4.063 1.583 -7.134 1.00 94.69 78 ILE A O 1
ATOM 593 N N . ARG A 1 79 ? 6.127 2.123 -7.821 1.00 94.00 79 ARG A N 1
ATOM 594 C CA . ARG A 1 79 ? 6.582 2.510 -6.468 1.00 94.00 79 ARG A CA 1
ATOM 595 C C . ARG A 1 79 ? 5.752 3.645 -5.882 1.00 94.00 79 ARG A C 1
ATOM 597 O O . ARG A 1 79 ? 5.359 3.572 -4.722 1.00 94.00 79 ARG A O 1
ATOM 604 N N . ASP A 1 80 ? 5.459 4.667 -6.680 1.00 93.94 80 ASP A N 1
ATOM 605 C CA . ASP A 1 80 ? 4.645 5.795 -6.233 1.00 93.94 80 ASP A CA 1
ATOM 606 C C . ASP A 1 80 ? 3.221 5.332 -5.871 1.00 93.94 80 ASP A C 1
ATOM 608 O O . ASP A 1 80 ? 2.631 5.834 -4.914 1.00 93.94 80 ASP A O 1
ATOM 612 N N . ALA A 1 81 ? 2.667 4.359 -6.604 1.00 95.31 81 ALA A N 1
ATOM 613 C CA . ALA A 1 81 ? 1.381 3.743 -6.289 1.00 95.31 81 ALA A CA 1
ATOM 614 C C . ALA A 1 81 ? 1.425 2.944 -4.979 1.00 95.31 81 ALA A C 1
ATOM 616 O O . ALA A 1 81 ? 0.565 3.169 -4.127 1.00 95.31 81 ALA A O 1
ATOM 617 N N . VAL A 1 82 ? 2.441 2.094 -4.779 1.00 93.75 82 VAL A N 1
ATOM 618 C CA . VAL A 1 82 ? 2.655 1.369 -3.511 1.00 93.75 82 VAL A CA 1
ATOM 619 C C . VAL A 1 82 ? 2.730 2.356 -2.348 1.00 93.75 82 VAL A C 1
ATOM 621 O O . VAL A 1 82 ? 1.974 2.230 -1.391 1.00 93.75 82 VAL A O 1
ATOM 624 N N . TYR A 1 83 ? 3.564 3.395 -2.461 1.00 92.56 83 TYR A N 1
ATOM 625 C CA . TYR A 1 83 ? 3.719 4.408 -1.417 1.00 92.56 83 TYR A CA 1
ATOM 626 C C . TYR A 1 83 ? 2.393 5.099 -1.071 1.00 92.56 83 TYR A C 1
ATOM 628 O O . TYR A 1 83 ? 2.032 5.199 0.103 1.00 92.56 83 TYR A O 1
ATOM 636 N N . ARG A 1 84 ? 1.627 5.537 -2.082 1.00 92.88 84 ARG A N 1
ATOM 637 C CA . ARG A 1 84 ? 0.303 6.139 -1.858 1.00 92.88 84 ARG A CA 1
ATOM 638 C C . ARG A 1 84 ? -0.637 5.171 -1.148 1.00 92.88 84 ARG A C 1
ATOM 640 O O . ARG A 1 84 ? -1.308 5.577 -0.205 1.00 92.88 84 ARG A O 1
ATOM 647 N N . MET A 1 85 ? -0.703 3.921 -1.602 1.00 91.88 85 MET A N 1
ATOM 648 C CA . MET A 1 85 ? -1.602 2.910 -1.045 1.00 91.88 85 MET A CA 1
ATOM 649 C C . MET A 1 85 ? -1.264 2.589 0.414 1.00 91.88 85 MET A C 1
ATOM 651 O O . MET A 1 85 ? -2.172 2.608 1.245 1.00 91.88 85 MET A O 1
ATOM 655 N N . SER A 1 86 ? 0.015 2.398 0.745 1.00 90.38 86 SER A N 1
ATOM 656 C CA . SER A 1 86 ? 0.464 2.183 2.126 1.00 90.38 86 SER A CA 1
ATOM 657 C C . SER A 1 86 ? 0.117 3.372 3.018 1.00 90.38 86 SER A C 1
ATOM 659 O O . SER A 1 86 ? -0.509 3.203 4.060 1.00 90.38 86 SER A O 1
ATOM 661 N N . HIS A 1 87 ? 0.393 4.594 2.559 1.00 91.12 87 HIS A N 1
ATOM 662 C CA . HIS A 1 87 ? 0.072 5.801 3.318 1.00 91.12 87 HIS A CA 1
ATOM 663 C C . HIS A 1 87 ? -1.446 6.009 3.490 1.00 91.12 87 HIS A C 1
ATOM 665 O O . HIS A 1 87 ? -1.908 6.505 4.520 1.00 91.12 87 HIS A O 1
ATOM 671 N N . TYR A 1 88 ? -2.268 5.629 2.505 1.00 92.25 88 TYR A N 1
ATOM 672 C CA . TYR A 1 88 ? -3.724 5.628 2.670 1.00 92.25 88 TYR A CA 1
ATOM 673 C C . TYR A 1 88 ? -4.187 4.594 3.700 1.00 92.25 88 TYR A C 1
ATOM 675 O O . TYR A 1 88 ? -5.069 4.912 4.500 1.00 92.25 88 TYR A O 1
ATOM 683 N N . ALA A 1 89 ? -3.603 3.394 3.700 1.00 90.38 89 ALA A N 1
ATOM 684 C CA . ALA A 1 89 ? -3.919 2.345 4.664 1.00 90.38 89 ALA A CA 1
ATOM 685 C C . ALA A 1 89 ? -3.537 2.750 6.096 1.00 90.38 89 ALA A C 1
ATOM 687 O O . ALA A 1 89 ? -4.352 2.595 7.007 1.00 90.38 89 ALA A O 1
ATOM 688 N N . GLU A 1 90 ? -2.361 3.349 6.290 1.00 89.62 90 GLU A N 1
ATOM 689 C CA . GLU A 1 90 ? -1.923 3.920 7.572 1.00 89.62 90 GLU A CA 1
ATOM 690 C C . GLU A 1 90 ? -2.902 4.993 8.053 1.00 89.62 90 GLU A C 1
ATOM 692 O O . GLU A 1 90 ? -3.478 4.877 9.131 1.00 89.62 90 GLU A O 1
ATOM 697 N N . ARG A 1 91 ? -3.218 5.979 7.206 1.00 91.56 91 ARG A N 1
ATOM 698 C CA . ARG A 1 91 ? -4.179 7.035 7.558 1.00 91.56 91 ARG A CA 1
ATOM 699 C C . ARG A 1 91 ? -5.573 6.507 7.877 1.00 91.56 91 ARG A C 1
ATOM 701 O O . ARG A 1 91 ? -6.273 7.086 8.709 1.00 91.56 91 ARG A O 1
ATOM 708 N N . LEU A 1 92 ? -6.029 5.476 7.169 1.00 91.12 92 LEU A N 1
ATOM 709 C CA . LEU A 1 92 ? -7.305 4.833 7.466 1.00 91.12 92 LEU A CA 1
ATOM 710 C C . LEU A 1 92 ? -7.242 4.148 8.831 1.00 91.12 92 LEU A C 1
ATOM 712 O O . LEU A 1 92 ? -8.152 4.324 9.638 1.00 91.12 92 LEU A O 1
ATOM 716 N N . THR A 1 93 ? -6.160 3.424 9.093 1.00 89.00 93 THR A N 1
ATOM 717 C CA . THR A 1 93 ? -5.902 2.754 10.366 1.00 89.00 93 THR A CA 1
ATOM 718 C C . THR A 1 93 ? -5.884 3.763 11.511 1.00 89.00 93 THR A C 1
ATOM 720 O O . THR A 1 93 ? -6.608 3.574 12.486 1.00 89.00 93 THR A O 1
ATOM 723 N N . ASP A 1 94 ? -5.177 4.882 11.372 1.00 86.88 94 ASP A N 1
ATOM 724 C CA . ASP A 1 94 ? -5.144 5.958 12.369 1.00 86.88 94 ASP A CA 1
ATOM 725 C C . ASP A 1 94 ? -6.534 6.527 12.645 1.00 86.88 94 ASP A C 1
ATOM 727 O O . ASP A 1 94 ? -6.928 6.702 13.796 1.00 86.88 94 ASP A O 1
ATOM 731 N N . ARG A 1 95 ? -7.324 6.781 11.596 1.00 85.62 95 ARG A N 1
ATOM 732 C CA . ARG A 1 95 ? -8.700 7.278 11.744 1.00 85.62 95 ARG A CA 1
ATOM 733 C C . ARG A 1 95 ? -9.601 6.276 12.448 1.00 85.62 95 ARG A C 1
ATOM 735 O O . ARG A 1 95 ? -10.447 6.680 13.241 1.00 85.62 95 ARG A O 1
ATOM 742 N N . LEU A 1 96 ? -9.453 4.986 12.153 1.00 84.00 96 LEU A N 1
ATOM 743 C CA . LEU A 1 96 ? -10.216 3.936 12.823 1.00 84.00 96 LEU A CA 1
ATOM 744 C C . LEU A 1 96 ? -9.831 3.834 14.302 1.00 84.00 96 LEU A C 1
ATOM 746 O O . LEU A 1 96 ? -10.727 3.766 15.142 1.00 84.00 96 LEU A O 1
ATOM 750 N N . HIS A 1 97 ? -8.541 3.929 14.630 1.00 79.44 97 HIS A N 1
ATOM 751 C CA . HIS A 1 97 ? -8.073 3.967 16.017 1.00 79.44 97 HIS A CA 1
ATOM 752 C C . HIS A 1 97 ? -8.551 5.220 16.754 1.00 79.44 97 HIS A C 1
ATOM 754 O O . HIS A 1 97 ? -9.057 5.111 17.865 1.00 79.44 97 HIS A O 1
ATOM 760 N N . GLN A 1 98 ? -8.489 6.400 16.132 1.00 74.31 98 GLN A N 1
ATOM 761 C CA . GLN A 1 98 ? -9.033 7.640 16.703 1.00 74.31 98 GLN A CA 1
ATOM 762 C C . GLN A 1 98 ? -10.548 7.548 16.919 1.00 74.31 98 GLN A C 1
ATOM 764 O O . GLN A 1 98 ? -11.065 8.036 17.921 1.00 74.31 98 GLN A O 1
ATOM 769 N N . ARG A 1 99 ? -11.267 6.880 16.010 1.00 64.25 99 ARG A N 1
ATOM 770 C CA . ARG A 1 99 ? -12.707 6.652 16.144 1.00 64.25 99 ARG A CA 1
ATOM 771 C C . ARG A 1 99 ? -13.041 5.653 17.254 1.00 64.25 99 ARG A C 1
ATOM 773 O O . ARG A 1 99 ? -14.061 5.821 17.914 1.00 64.25 99 ARG A O 1
ATOM 780 N N 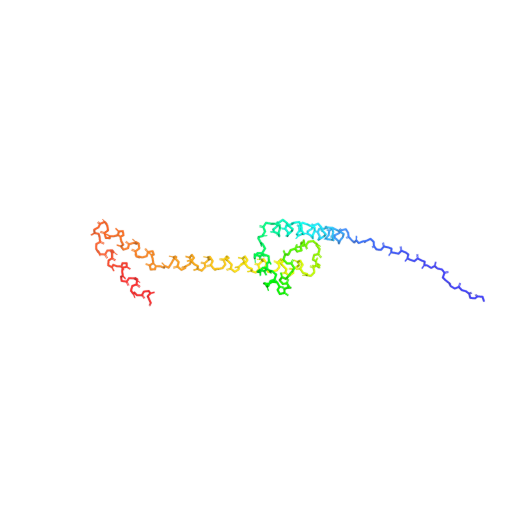. GLN A 1 100 ? -12.212 4.632 17.468 1.00 62.09 100 GLN A N 1
ATOM 781 C CA . GLN A 1 100 ? -12.346 3.704 18.599 1.00 62.09 100 GLN A CA 1
ATOM 782 C C . GLN A 1 100 ? -11.967 4.358 19.932 1.00 62.09 100 GLN A C 1
ATOM 784 O O . GLN A 1 100 ? -12.628 4.113 20.936 1.00 62.09 100 GLN A O 1
ATOM 789 N N . ALA A 1 101 ? -10.970 5.241 19.931 1.00 64.81 101 ALA A N 1
ATOM 790 C CA . ALA A 1 101 ? -10.557 6.047 21.075 1.00 64.81 101 ALA A CA 1
ATOM 791 C C . ALA A 1 101 ? -11.469 7.265 21.318 1.00 64.81 101 ALA A C 1
ATOM 793 O O . ALA A 1 101 ? -11.056 8.221 21.976 1.00 64.81 101 ALA A O 1
ATOM 794 N N . HIS A 1 102 ? -12.702 7.265 20.795 1.00 65.19 102 HIS A N 1
ATOM 795 C CA . HIS A 1 102 ? -13.636 8.348 21.074 1.00 65.19 102 HIS A CA 1
ATOM 796 C C . HIS A 1 102 ? -13.839 8.465 22.594 1.00 65.19 102 HIS A C 1
ATOM 798 O O . HIS A 1 102 ? -14.076 7.444 23.250 1.00 65.19 102 HIS A O 1
ATOM 804 N N . PRO A 1 103 ? -13.816 9.685 23.164 1.00 70.38 103 PRO A N 1
ATOM 805 C CA . PRO A 1 103 ? -13.978 9.901 24.602 1.00 70.38 103 PRO A CA 1
ATOM 806 C C . PRO A 1 103 ? -15.225 9.220 25.167 1.00 70.38 103 PRO A C 1
ATOM 808 O O . PRO A 1 103 ? -15.199 8.703 26.275 1.00 70.38 103 PRO A O 1
ATOM 811 N N . SER A 1 104 ? -16.292 9.132 24.372 1.00 77.75 104 SER A N 1
ATOM 812 C CA . SER A 1 104 ? -17.532 8.453 24.739 1.00 77.75 104 SER A CA 1
ATOM 813 C C . SER A 1 104 ? -17.368 6.951 24.994 1.00 77.75 104 SER A C 1
ATOM 815 O O . SER A 1 104 ? -18.057 6.415 25.855 1.00 77.75 104 SER A O 1
ATOM 817 N N . VAL A 1 105 ? -16.445 6.262 24.311 1.00 81.12 105 VAL A N 1
ATOM 818 C CA . VAL A 1 105 ? -16.151 4.835 24.542 1.00 81.12 105 VAL A CA 1
ATOM 819 C C . VAL A 1 105 ? -15.417 4.647 25.868 1.00 81.12 105 VAL A C 1
ATOM 821 O O . VAL A 1 105 ? -15.784 3.766 26.647 1.00 81.12 105 VAL A O 1
ATOM 824 N N . ALA A 1 106 ? -14.430 5.500 26.152 1.00 83.25 106 ALA A N 1
ATOM 825 C CA . ALA A 1 106 ? -13.709 5.495 27.424 1.00 83.25 106 ALA A CA 1
ATOM 826 C C . ALA A 1 106 ? -14.634 5.862 28.598 1.00 83.25 106 ALA A C 1
ATOM 828 O O . ALA A 1 106 ? -14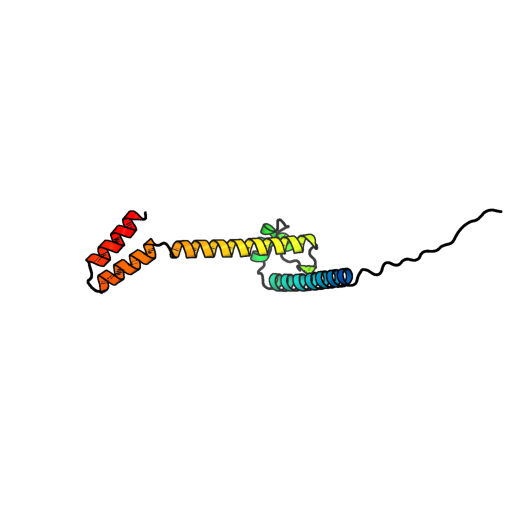.681 5.142 29.590 1.00 83.25 106 ALA A O 1
ATOM 829 N N . LEU A 1 107 ? -15.448 6.911 28.451 1.00 86.81 107 LEU A N 1
ATOM 830 C CA . LEU A 1 107 ? -16.454 7.311 29.439 1.00 86.81 107 LEU A CA 1
ATOM 831 C C . LEU A 1 107 ? -17.505 6.213 29.656 1.00 86.81 107 LEU A C 1
ATOM 833 O O . LEU A 1 107 ? -17.892 5.954 30.792 1.00 86.81 107 LEU A O 1
ATOM 837 N N . ALA A 1 108 ? -17.933 5.514 28.599 1.00 89.44 108 ALA A N 1
ATOM 838 C CA . ALA A 1 108 ? -18.871 4.399 28.723 1.00 89.44 108 ALA A CA 1
ATOM 839 C C . ALA A 1 108 ? -18.245 3.200 29.447 1.00 89.44 108 ALA A C 1
ATOM 841 O O . ALA A 1 108 ? -18.934 2.508 30.196 1.00 89.44 108 ALA A O 1
ATOM 842 N N . ALA A 1 109 ? -16.951 2.938 29.244 1.00 87.62 109 ALA A N 1
ATOM 843 C CA . ALA A 1 109 ? -16.225 1.927 30.006 1.00 87.62 109 ALA A CA 1
ATOM 844 C C . ALA A 1 109 ? -16.136 2.307 31.495 1.00 87.62 109 ALA A C 1
ATOM 846 O O . ALA A 1 109 ? -16.463 1.475 32.341 1.00 87.62 109 ALA A O 1
ATOM 847 N N . SER A 1 110 ? -15.809 3.564 31.811 1.00 88.75 110 SER A N 1
ATOM 848 C CA . SER A 1 110 ? -15.785 4.078 33.189 1.00 88.75 110 SER A CA 1
ATOM 849 C C . SER A 1 110 ? -17.159 4.026 33.861 1.00 88.75 110 SER A C 1
ATOM 851 O O . SER A 1 110 ? -17.260 3.623 35.016 1.00 88.75 110 SER A O 1
ATOM 853 N N . ALA A 1 111 ? -18.236 4.342 33.133 1.00 92.31 111 ALA A N 1
ATOM 854 C CA . ALA A 1 111 ? -19.601 4.211 33.638 1.00 92.31 111 ALA A CA 1
ATOM 855 C C . ALA A 1 111 ? -19.944 2.755 34.000 1.00 92.31 111 ALA A C 1
ATOM 857 O O . ALA A 1 111 ? -20.520 2.500 35.055 1.00 92.31 111 ALA A O 1
ATOM 858 N N . ARG A 1 112 ? -19.562 1.782 33.157 1.00 92.06 112 ARG A N 1
ATOM 859 C CA . ARG A 1 112 ? -19.772 0.350 33.444 1.00 92.06 112 ARG A CA 1
ATOM 860 C C . ARG A 1 112 ? -18.958 -0.132 34.643 1.00 92.06 112 ARG A C 1
ATOM 862 O O . ARG A 1 112 ? -19.471 -0.935 35.414 1.00 92.06 112 ARG A O 1
ATOM 869 N N . ALA A 1 113 ? -17.724 0.347 34.800 1.00 91.69 113 ALA A N 1
ATOM 870 C CA . ALA A 1 113 ? -16.886 0.014 35.950 1.00 91.69 113 ALA A CA 1
ATOM 871 C C . ALA A 1 113 ? -17.497 0.541 37.259 1.00 91.69 113 ALA A C 1
ATOM 873 O O . ALA A 1 113 ? -17.686 -0.232 38.193 1.00 91.69 113 ALA A O 1
ATOM 874 N N . ALA A 1 114 ? -17.933 1.805 37.282 1.00 93.81 114 ALA A N 1
ATOM 875 C CA . ALA A 1 114 ? -18.619 2.395 38.432 1.00 93.81 114 ALA A CA 1
ATOM 876 C C . ALA A 1 114 ? -19.912 1.640 38.798 1.00 93.81 114 ALA A C 1
ATOM 878 O O . ALA A 1 114 ? -20.174 1.383 39.971 1.00 93.81 114 ALA A O 1
ATOM 879 N N . LEU A 1 115 ? -20.689 1.191 37.800 1.00 92.69 115 LEU A N 1
ATOM 880 C CA . LEU A 1 115 ? -21.857 0.331 38.035 1.00 92.69 115 LEU A CA 1
ATOM 881 C C . LEU A 1 115 ? -21.483 -1.024 38.652 1.00 92.69 115 LEU A C 1
ATOM 883 O O . LEU A 1 115 ? -22.211 -1.509 39.515 1.00 92.69 115 LEU A O 1
ATOM 887 N N . ALA A 1 116 ? -20.374 -1.635 38.227 1.00 94.56 116 ALA A N 1
ATOM 888 C CA . ALA A 1 116 ? -19.901 -2.906 38.779 1.00 94.56 116 ALA A CA 1
ATOM 889 C C . ALA A 1 116 ? -19.429 -2.776 40.239 1.00 94.56 116 ALA A C 1
ATOM 891 O O . ALA A 1 116 ? -19.566 -3.719 41.014 1.00 94.56 116 ALA A O 1
ATOM 892 N N . GLU A 1 117 ? -18.928 -1.601 40.619 1.00 94.12 117 GLU A N 1
ATOM 893 C CA . GLU A 1 117 ? -18.537 -1.255 41.992 1.00 94.12 117 GLU A CA 1
ATOM 894 C C . GLU A 1 117 ? -19.725 -0.793 42.858 1.00 94.12 117 GLU A C 1
ATOM 896 O O . GLU A 1 117 ? -19.582 -0.604 44.065 1.00 94.12 117 GLU A O 1
ATOM 901 N N . GLY A 1 118 ? -20.914 -0.638 42.265 1.00 94.44 118 GLY A N 1
ATOM 902 C CA . GLY A 1 118 ? -22.112 -0.140 42.944 1.00 94.44 118 GLY A CA 1
ATOM 903 C C . GLY A 1 118 ? -22.142 1.381 43.134 1.00 94.44 118 GLY A C 1
ATOM 904 O O . GLY A 1 118 ? -23.070 1.894 43.762 1.00 94.44 118 GLY A O 1
ATOM 905 N N . ASP A 1 119 ? -21.180 2.117 42.571 1.00 94.12 119 ASP A N 1
ATOM 906 C CA . ASP A 1 119 ? -21.160 3.579 42.577 1.00 94.12 119 ASP A CA 1
ATOM 907 C C . ASP A 1 119 ? -22.043 4.133 41.451 1.00 94.12 119 ASP A C 1
ATOM 909 O O . ASP A 1 119 ? -21.614 4.474 40.341 1.00 94.12 119 ASP A O 1
ATOM 913 N N . THR A 1 120 ? -23.333 4.233 41.754 1.00 94.06 120 THR A N 1
ATOM 914 C CA . THR A 1 120 ? -24.331 4.785 40.834 1.00 94.06 120 THR A CA 1
ATOM 915 C C . THR A 1 120 ? -24.114 6.272 40.549 1.00 94.06 120 THR A C 1
ATOM 917 O O . THR A 1 120 ? -24.492 6.743 39.475 1.00 94.06 120 THR A O 1
ATOM 920 N N . THR A 1 121 ? -23.475 7.016 41.458 1.00 94.12 121 THR A N 1
ATOM 921 C CA . THR A 1 121 ? -23.246 8.460 41.299 1.00 94.12 121 THR A CA 1
ATOM 922 C C . THR A 1 121 ? -22.159 8.712 40.262 1.00 94.12 121 THR A C 1
ATOM 924 O O . THR A 1 121 ? -22.364 9.496 39.331 1.00 94.12 121 THR A O 1
ATOM 927 N N . ALA A 1 122 ? -21.033 8.002 40.365 1.00 90.69 122 ALA A N 1
ATOM 928 C CA . ALA A 1 122 ? -19.967 8.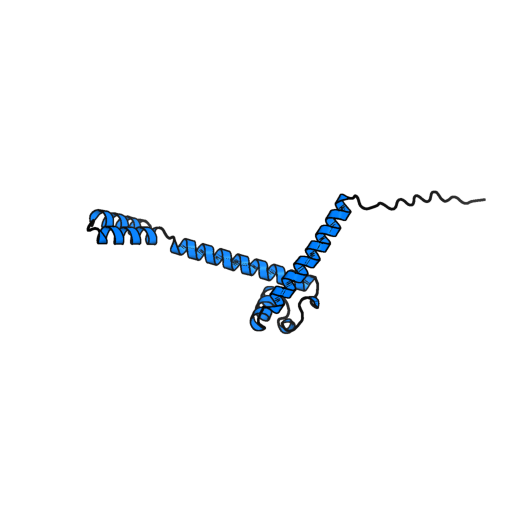064 39.371 1.00 90.69 122 ALA A CA 1
ATOM 929 C C . ALA A 1 122 ? -20.441 7.557 38.000 1.00 90.69 122 ALA A C 1
ATOM 931 O O . ALA A 1 122 ? -20.145 8.174 36.974 1.00 90.69 122 ALA A O 1
ATOM 932 N N . ALA A 1 123 ? -21.250 6.493 37.965 1.00 93.06 123 ALA A N 1
ATOM 933 C CA . ALA A 1 123 ? -21.826 5.989 36.720 1.00 93.06 123 ALA A CA 1
ATOM 934 C C . ALA A 1 123 ? -22.692 7.037 35.999 1.00 93.06 123 ALA A C 1
ATOM 936 O O . ALA A 1 123 ? -22.511 7.274 34.802 1.00 93.06 123 ALA A O 1
ATOM 937 N N . LEU A 1 124 ? -23.601 7.698 36.725 1.00 94.06 124 LEU A N 1
ATOM 938 C CA . LEU A 1 124 ? -24.454 8.759 36.177 1.00 94.06 124 LEU A CA 1
ATOM 939 C C . LEU A 1 124 ? -23.645 9.981 35.736 1.00 94.06 124 LEU A C 1
ATOM 941 O O . LEU A 1 124 ? -23.961 10.588 34.714 1.00 94.06 124 LEU A O 1
ATOM 945 N N . HIS A 1 125 ? -22.580 10.322 36.464 1.00 91.56 125 HIS A N 1
ATOM 946 C CA . HIS A 1 125 ? -21.676 11.399 36.077 1.00 91.56 125 HIS A CA 1
ATOM 947 C C . HIS A 1 125 ? -21.034 11.140 34.705 1.00 91.56 125 HIS A C 1
ATOM 949 O O . HIS A 1 125 ? -21.097 11.999 33.825 1.00 91.56 125 HIS A O 1
ATOM 955 N N . PHE A 1 126 ? -20.483 9.942 34.483 1.00 90.94 126 PHE A N 1
ATOM 956 C CA . PHE A 1 126 ? -19.885 9.586 33.194 1.00 90.94 126 PHE A CA 1
ATOM 957 C C . PHE A 1 126 ? -20.913 9.524 32.058 1.00 90.94 126 PHE A C 1
ATOM 959 O O . PHE A 1 126 ? -20.604 9.944 30.944 1.00 90.94 126 PHE A O 1
ATOM 966 N N . LEU A 1 127 ? -22.138 9.060 32.324 1.00 89.62 127 LEU A N 1
ATOM 967 C CA . LEU A 1 127 ? -23.223 9.073 31.336 1.00 89.62 127 LEU A CA 1
ATOM 968 C C . LEU A 1 127 ? -23.608 10.500 30.924 1.00 89.62 127 LEU A C 1
ATOM 970 O O . LEU A 1 127 ? -23.712 10.777 29.732 1.00 89.62 127 LEU A O 1
ATOM 974 N N . ASN A 1 128 ? -23.716 11.421 31.881 1.00 92.25 128 ASN A N 1
ATOM 975 C CA . ASN A 1 128 ? -24.014 12.827 31.602 1.00 92.25 128 ASN A CA 1
ATOM 976 C C . ASN A 1 128 ? -22.910 13.485 30.747 1.00 92.25 128 ASN A C 1
ATOM 978 O O . ASN A 1 128 ? -23.200 14.213 29.801 1.00 92.25 128 ASN A O 1
ATOM 982 N N . LEU A 1 129 ? -21.633 13.167 31.000 1.00 89.62 129 LEU A N 1
ATOM 983 C CA . LEU A 1 129 ? -20.530 13.632 30.147 1.00 89.62 129 LEU A CA 1
ATOM 984 C C . LEU A 1 129 ? -20.642 13.112 28.705 1.00 89.62 129 LEU A C 1
ATOM 986 O O . LEU A 1 129 ? -20.362 13.853 27.765 1.00 89.62 129 LEU A O 1
ATOM 990 N N . ILE A 1 130 ? -21.082 11.864 28.511 1.00 87.00 130 ILE A N 1
ATOM 991 C CA . ILE A 1 130 ? -21.318 11.304 27.171 1.00 87.00 130 ILE A CA 1
ATOM 992 C C . ILE A 1 130 ? -22.444 12.063 26.465 1.00 87.00 130 ILE A C 1
ATOM 994 O O . ILE A 1 130 ? -22.281 12.430 25.302 1.00 87.00 130 ILE A O 1
ATOM 998 N N . GLU A 1 131 ? -23.554 12.316 27.159 1.00 88.19 131 GLU A N 1
ATOM 999 C CA . GLU A 1 131 ? -24.719 13.037 26.630 1.00 88.19 131 GLU A CA 1
ATOM 1000 C C . GLU A 1 131 ? -24.385 14.480 26.231 1.00 88.19 131 GLU A C 1
ATOM 1002 O O . GLU A 1 131 ? -24.881 14.960 25.214 1.00 88.19 131 GLU A O 1
ATOM 1007 N N . GLN A 1 132 ? -23.500 15.145 26.977 1.00 84.94 132 GLN A N 1
ATOM 1008 C CA . GLN A 1 132 ? -23.033 16.506 26.687 1.00 84.94 132 GLN A CA 1
ATOM 1009 C C . GLN A 1 132 ? -21.985 16.575 25.568 1.00 84.94 132 GLN A C 1
ATOM 1011 O O . GLN A 1 132 ? -21.830 17.612 24.931 1.00 84.94 132 GLN A O 1
ATOM 1016 N N . SER A 1 133 ? -21.247 15.487 25.333 1.00 69.06 133 SER A N 1
ATOM 1017 C CA . SER A 1 133 ? -20.164 15.414 24.337 1.00 69.06 133 SER A CA 1
ATOM 1018 C C . SER A 1 133 ? -20.622 15.047 22.916 1.00 69.06 133 SER A C 1
ATOM 1020 O O . SER A 1 133 ? -19.785 14.729 22.067 1.00 69.06 133 SER A O 1
ATOM 1022 N N . ARG A 1 134 ? -21.938 15.029 22.678 1.00 55.56 134 ARG A N 1
ATOM 1023 C CA . ARG A 1 134 ? -22.570 14.503 21.464 1.00 55.56 134 ARG A CA 1
ATOM 1024 C C . ARG A 1 134 ? -22.872 15.563 20.414 1.00 55.56 134 ARG A C 1
ATOM 1026 O O . ARG A 1 134 ? -23.260 16.686 20.793 1.00 55.56 134 ARG A O 1
#

Radius of gyration: 30.68 Å; Cα contacts (8 Å, |Δi|>4): 72; chains: 1; bounding box: 78×44×86 Å